Protein AF-A0A4V2B125-F1 (afdb_monomer)

Solvent-accessible surface area (backbone atoms only — not comparable to full-atom values): 5019 Å² total; per-residue (Å²): 93,76,45,78,41,67,32,85,45,93,36,54,22,51,28,55,83,71,44,67,82,62,32,48,46,80,46,61,87,47,43,57,40,66,72,52,54,63,36,52,68,28,72,37,46,48,73,32,70,36,32,42,28,30,46,74,69,60,81,63,80,76,50,72,40,38,47,30,46,69,36,32,29,83,82,54,84,44,75,42,78,41,83,42,71,59,82,128

Radius of gyration: 13.14 Å; Cα contacts (8 Å, |Δi|>4): 208; chains: 1; bounding box: 33×21×31 Å

Structure (mmCIF, N/CA/C/O backbone):
data_AF-A0A4V2B125-F1
#
_entry.id   AF-A0A4V2B125-F1
#
loop_
_atom_site.group_PDB
_atom_site.id
_atom_site.type_symbol
_atom_site.label_atom_id
_atom_site.label_alt_id
_atom_site.label_comp_id
_atom_site.label_asym_id
_atom_site.label_entity_id
_at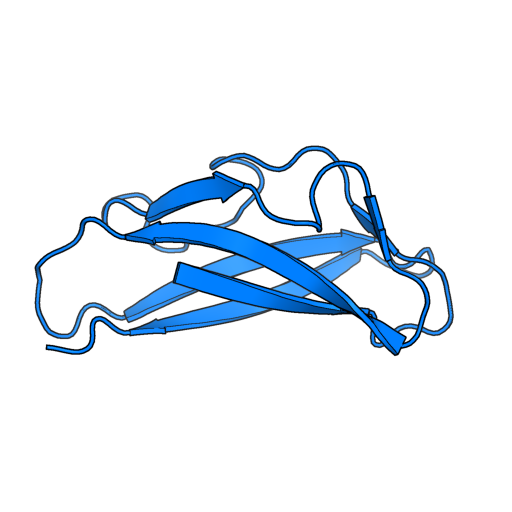om_site.label_seq_id
_atom_site.pdbx_PDB_ins_code
_atom_site.Cartn_x
_atom_site.Cartn_y
_atom_site.Cartn_z
_atom_site.occupancy
_atom_site.B_iso_or_equiv
_atom_site.auth_seq_id
_atom_site.auth_comp_id
_atom_site.auth_asym_id
_atom_site.auth_atom_id
_atom_site.pdbx_PDB_model_num
ATOM 1 N N . MET A 1 1 ? 5.768 -8.207 -4.716 1.00 77.56 1 MET A N 1
ATOM 2 C CA . MET A 1 1 ? 6.283 -7.966 -3.352 1.00 77.56 1 MET A CA 1
ATOM 3 C C . MET A 1 1 ? 5.133 -7.471 -2.495 1.00 77.56 1 MET A C 1
ATOM 5 O O . MET A 1 1 ? 4.202 -6.914 -3.064 1.00 77.56 1 MET A O 1
ATOM 9 N N . THR A 1 2 ? 5.170 -7.693 -1.182 1.00 80.88 2 THR A N 1
ATOM 10 C CA . THR A 1 2 ? 4.031 -7.409 -0.297 1.00 80.88 2 THR A CA 1
ATOM 11 C C . THR A 1 2 ? 4.497 -6.632 0.928 1.00 80.88 2 THR A C 1
ATOM 13 O O . THR A 1 2 ? 5.391 -7.079 1.643 1.00 80.88 2 THR A O 1
ATOM 16 N N . LEU A 1 3 ? 3.881 -5.479 1.171 1.00 81.00 3 LEU A N 1
ATOM 17 C CA . LEU A 1 3 ? 3.963 -4.716 2.413 1.00 81.00 3 LEU A CA 1
ATOM 18 C C . LEU A 1 3 ? 2.822 -5.172 3.324 1.00 81.00 3 LEU A C 1
ATOM 20 O O . LEU A 1 3 ? 1.679 -5.276 2.884 1.00 81.00 3 LEU A O 1
ATOM 24 N N . ILE A 1 4 ? 3.131 -5.412 4.595 1.00 83.31 4 ILE A N 1
ATOM 25 C CA . ILE A 1 4 ? 2.134 -5.675 5.631 1.00 83.31 4 ILE A CA 1
ATOM 26 C C . ILE A 1 4 ? 1.985 -4.395 6.447 1.00 83.31 4 ILE A C 1
ATOM 28 O O . ILE A 1 4 ? 2.957 -3.913 7.024 1.00 83.31 4 ILE A O 1
ATOM 32 N N . ALA A 1 5 ? 0.774 -3.852 6.481 1.00 83.19 5 ALA A N 1
ATOM 33 C CA . ALA A 1 5 ? 0.415 -2.748 7.353 1.00 83.19 5 ALA A CA 1
ATOM 34 C C . ALA A 1 5 ? -0.377 -3.292 8.543 1.00 83.19 5 ALA A C 1
ATOM 36 O O . ALA A 1 5 ? -1.290 -4.098 8.370 1.00 83.19 5 ALA A O 1
ATOM 37 N N . GLU A 1 6 ? -0.026 -2.858 9.747 1.00 84.38 6 GLU A N 1
ATOM 38 C CA . GLU A 1 6 ? -0.720 -3.222 10.980 1.00 84.38 6 GLU A CA 1
ATOM 39 C C . GLU A 1 6 ? -1.440 -2.002 11.537 1.00 84.38 6 GLU A C 1
ATOM 41 O O . GLU A 1 6 ? -0.834 -0.943 11.713 1.00 84.38 6 GLU A O 1
ATOM 46 N N . ASN A 1 7 ? -2.725 -2.152 11.850 1.00 83.62 7 ASN A N 1
ATOM 47 C CA . ASN A 1 7 ? -3.435 -1.137 12.606 1.00 83.62 7 ASN A CA 1
ATOM 48 C C . ASN A 1 7 ? -3.087 -1.271 14.096 1.00 83.62 7 ASN A C 1
ATOM 50 O O . ASN A 1 7 ? -3.757 -1.978 14.846 1.00 83.62 7 ASN A O 1
ATOM 54 N N . THR A 1 8 ? -2.043 -0.565 14.524 1.00 82.38 8 THR A N 1
ATOM 55 C CA . THR A 1 8 ? -1.601 -0.501 15.929 1.00 82.38 8 THR A CA 1
ATOM 56 C C . THR A 1 8 ? -2.472 0.410 16.805 1.00 82.38 8 THR A C 1
ATOM 58 O O . THR A 1 8 ? -2.224 0.539 18.007 1.00 82.38 8 THR A O 1
ATOM 61 N N . GLY A 1 9 ? -3.488 1.053 16.220 1.00 76.88 9 GLY A N 1
ATOM 62 C CA . GLY A 1 9 ? -4.456 1.883 16.923 1.00 76.88 9 GLY A CA 1
ATOM 63 C C . GLY A 1 9 ? -5.483 1.071 17.720 1.00 76.88 9 GLY A C 1
ATOM 64 O O . GLY A 1 9 ? -5.566 -0.152 17.636 1.00 76.88 9 GLY A O 1
ATOM 65 N N . VAL A 1 10 ? -6.300 1.781 18.503 1.00 80.69 10 VAL A N 1
ATOM 66 C CA . VAL A 1 10 ? -7.416 1.209 19.291 1.00 80.69 10 VAL A CA 1
ATOM 67 C C . VAL A 1 10 ? -8.775 1.322 18.591 1.00 80.69 10 VAL A C 1
ATOM 69 O O . VAL A 1 10 ? -9.793 0.911 19.142 1.00 80.69 10 VAL A O 1
ATOM 72 N N . GLN A 1 11 ? -8.799 1.903 17.394 1.00 85.62 11 GLN A N 1
ATOM 73 C CA . GLN A 1 11 ? -9.983 2.117 16.568 1.00 85.62 11 GLN A CA 1
ATOM 74 C C . GLN A 1 11 ? -9.767 1.509 15.180 1.00 85.62 11 GLN A C 1
ATOM 76 O O . GLN A 1 11 ? -8.635 1.235 14.782 1.00 85.62 11 GLN A O 1
ATOM 81 N N . ASP A 1 12 ? -10.859 1.288 14.453 1.00 84.94 12 ASP A N 1
ATOM 82 C CA . ASP A 1 12 ? -10.817 0.766 13.091 1.00 84.94 12 ASP A CA 1
ATOM 83 C C . ASP A 1 12 ? -10.165 1.774 12.135 1.00 84.94 12 ASP A C 1
ATOM 85 O O . ASP A 1 12 ? -10.553 2.943 12.074 1.00 84.94 12 ASP A O 1
ATOM 89 N N . ALA A 1 13 ? -9.201 1.300 11.348 1.00 84.56 13 ALA A N 1
ATOM 90 C CA . ALA A 1 13 ? -8.544 2.091 10.327 1.00 84.56 13 ALA A CA 1
ATOM 91 C C . ALA A 1 13 ? -9.272 2.008 8.995 1.00 84.56 13 ALA A C 1
ATOM 93 O O . ALA A 1 13 ? -9.476 0.925 8.453 1.00 84.56 13 ALA A O 1
ATOM 94 N N . VAL A 1 14 ? -9.631 3.163 8.443 1.00 84.62 14 VAL A N 1
ATOM 95 C CA . VAL A 1 14 ? -10.247 3.272 7.123 1.00 84.62 14 VAL A CA 1
ATOM 96 C C . VAL A 1 14 ? -9.169 3.612 6.109 1.00 84.62 14 VAL A C 1
ATOM 98 O O . VAL A 1 14 ? -8.528 4.665 6.181 1.00 84.62 14 VAL A O 1
ATOM 101 N N . ILE A 1 15 ? -8.989 2.712 5.148 1.00 85.19 15 ILE A N 1
ATOM 102 C CA . ILE A 1 15 ? -8.060 2.879 4.039 1.00 85.19 15 ILE A CA 1
ATOM 103 C C . ILE A 1 15 ? -8.879 3.130 2.777 1.00 85.19 15 ILE A C 1
ATOM 105 O O . ILE A 1 15 ? -9.770 2.356 2.420 1.00 85.19 15 ILE A O 1
ATOM 109 N N . GLY A 1 16 ? -8.590 4.251 2.117 1.00 83.94 16 GLY A N 1
ATOM 110 C CA . GLY A 1 16 ? -9.236 4.628 0.865 1.00 83.94 16 GLY A CA 1
ATOM 111 C C . GLY A 1 16 ? -8.732 3.822 -0.332 1.00 83.94 16 GLY A C 1
ATOM 112 O O . GLY A 1 16 ? -8.098 2.771 -0.199 1.00 83.94 16 GLY A O 1
ATOM 113 N N . ALA A 1 17 ? -9.004 4.343 -1.524 1.00 84.56 17 ALA A N 1
ATOM 114 C CA . ALA A 1 17 ? -8.399 3.819 -2.737 1.00 84.56 17 ALA A CA 1
ATOM 115 C C . ALA A 1 17 ? -6.873 3.979 -2.663 1.00 84.56 17 ALA A C 1
ATOM 117 O O . ALA A 1 17 ? -6.380 5.016 -2.216 1.00 84.56 17 ALA A O 1
ATOM 118 N N . LEU A 1 18 ? -6.158 2.942 -3.098 1.00 84.75 18 LEU A N 1
ATOM 119 C CA . LEU A 1 18 ? -4.707 2.951 -3.234 1.00 84.75 18 LEU A CA 1
ATOM 120 C C . LEU A 1 18 ? -4.340 2.914 -4.715 1.00 84.75 18 LEU A C 1
ATOM 122 O O . LEU A 1 18 ? -4.968 2.217 -5.511 1.00 84.75 18 LEU A O 1
ATOM 126 N N . ASP A 1 19 ? -3.316 3.675 -5.049 1.00 83.69 19 ASP A N 1
ATOM 127 C CA . ASP A 1 19 ? -2.678 3.796 -6.348 1.00 83.69 19 ASP A CA 1
ATOM 128 C C . ASP A 1 19 ? -1.230 4.278 -6.149 1.00 83.69 19 ASP A C 1
ATOM 130 O O . ASP A 1 19 ? -0.795 4.565 -5.031 1.00 83.69 19 ASP A O 1
ATOM 134 N N . ASP A 1 20 ? -0.479 4.406 -7.240 1.00 80.19 20 ASP A N 1
ATOM 135 C CA . ASP A 1 20 ? 0.918 4.857 -7.198 1.00 80.19 20 ASP A CA 1
ATOM 136 C C . ASP A 1 20 ? 1.098 6.290 -6.674 1.00 80.19 20 ASP A C 1
ATOM 138 O O . ASP A 1 20 ? 2.208 6.679 -6.323 1.00 80.19 20 ASP A O 1
ATOM 142 N N . THR A 1 21 ? 0.036 7.100 -6.653 1.00 76.81 21 THR A N 1
ATOM 143 C CA . THR A 1 21 ? 0.085 8.504 -6.212 1.00 76.81 21 THR A CA 1
ATOM 144 C C . THR A 1 21 ? -0.218 8.662 -4.726 1.00 76.81 21 THR A C 1
ATOM 146 O O . THR A 1 21 ? 0.288 9.575 -4.076 1.00 76.81 21 THR A O 1
ATOM 149 N N . THR A 1 22 ? -1.043 7.769 -4.189 1.00 78.19 22 THR A N 1
ATOM 150 C CA . THR A 1 22 ? -1.420 7.682 -2.776 1.00 78.19 22 THR A CA 1
ATOM 151 C C . THR A 1 22 ? -0.388 6.899 -1.980 1.00 78.19 22 THR A C 1
ATOM 153 O O . 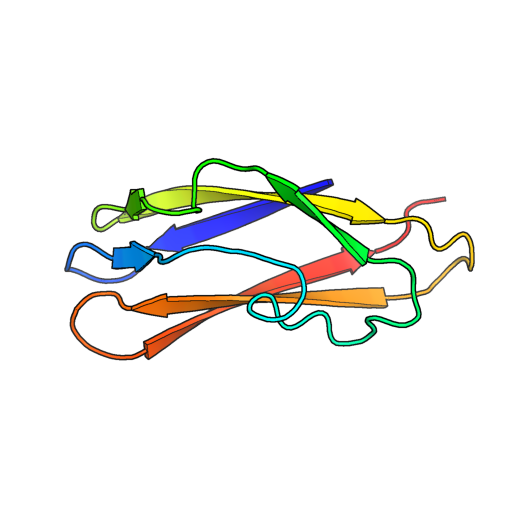THR A 1 22 ? -0.133 7.226 -0.820 1.00 78.19 22 THR A O 1
ATOM 156 N N . LEU A 1 23 ? 0.242 5.901 -2.602 1.00 77.50 23 LEU A N 1
ATOM 157 C CA . LEU A 1 23 ? 1.410 5.237 -2.050 1.00 77.50 23 LEU A CA 1
ATOM 158 C C . LEU A 1 23 ? 2.638 6.109 -2.291 1.00 77.50 23 LEU A C 1
ATOM 160 O O . LEU A 1 23 ? 3.066 6.333 -3.419 1.00 77.50 23 LEU A O 1
ATOM 164 N N . GLY A 1 24 ? 3.233 6.609 -1.210 1.00 70.44 24 GLY A N 1
ATOM 165 C CA . GLY A 1 24 ? 4.461 7.383 -1.304 1.00 70.44 24 GLY A CA 1
ATOM 166 C C . GLY A 1 24 ? 5.635 6.440 -1.528 1.00 70.44 24 GLY A C 1
ATOM 167 O O . GLY A 1 24 ? 6.293 6.029 -0.570 1.00 70.44 24 GLY A O 1
ATOM 168 N N . PHE A 1 25 ? 5.890 6.075 -2.782 1.00 71.62 25 PHE A N 1
ATOM 169 C CA . PHE A 1 25 ? 7.145 5.448 -3.170 1.00 71.62 25 PHE A CA 1
ATOM 170 C C . PHE A 1 25 ? 8.214 6.536 -3.193 1.00 71.62 25 PHE A C 1
ATOM 172 O O . PHE A 1 25 ? 8.187 7.431 -4.039 1.00 71.62 25 PHE A O 1
ATOM 179 N N . SER A 1 26 ? 9.172 6.478 -2.266 1.00 63.88 26 SER A N 1
ATOM 180 C CA . SER A 1 26 ? 10.243 7.483 -2.165 1.00 63.88 26 SER A CA 1
ATOM 181 C C . SER A 1 26 ? 11.127 7.569 -3.417 1.00 63.88 26 SER A C 1
ATOM 183 O O . SER A 1 26 ? 11.906 8.509 -3.555 1.00 63.88 26 SER A O 1
ATOM 185 N N . ASN A 1 27 ? 10.976 6.625 -4.349 1.00 58.06 27 ASN A N 1
ATOM 186 C CA . ASN A 1 27 ? 11.694 6.570 -5.610 1.00 58.06 27 ASN A CA 1
ATOM 187 C C . ASN A 1 27 ? 10.779 6.014 -6.714 1.00 58.06 27 ASN A C 1
ATOM 189 O O . ASN A 1 27 ? 11.000 4.929 -7.249 1.00 58.06 27 ASN A O 1
ATOM 193 N N . ALA A 1 28 ? 9.716 6.741 -7.067 1.00 54.62 28 ALA A N 1
ATOM 194 C CA . ALA A 1 28 ? 8.829 6.363 -8.179 1.00 54.62 28 ALA A CA 1
ATOM 195 C C . ALA A 1 28 ? 9.596 6.091 -9.500 1.00 54.62 28 ALA A C 1
ATOM 197 O O . ALA A 1 28 ? 9.144 5.332 -10.354 1.00 54.62 28 ALA A O 1
ATOM 198 N N . THR A 1 29 ? 10.806 6.643 -9.645 1.00 56.75 29 THR A N 1
ATOM 199 C CA . THR A 1 29 ? 11.751 6.383 -10.743 1.00 56.75 29 THR A CA 1
ATOM 200 C C . THR A 1 29 ? 12.355 4.975 -10.770 1.00 56.75 29 THR A C 1
ATOM 202 O O . THR A 1 29 ? 12.846 4.563 -11.818 1.00 56.75 29 THR A O 1
ATOM 205 N N . ASN A 1 30 ? 12.285 4.211 -9.678 1.00 65.50 30 ASN A N 1
ATOM 206 C CA . ASN A 1 30 ? 12.782 2.834 -9.598 1.00 65.50 30 ASN A CA 1
ATOM 207 C C . ASN A 1 30 ? 11.739 1.783 -10.036 1.00 65.50 30 ASN A C 1
ATOM 209 O O . ASN A 1 30 ? 11.934 0.588 -9.843 1.00 65.50 30 ASN A O 1
ATOM 213 N N . GLY A 1 31 ? 10.621 2.185 -10.648 1.00 73.31 31 GLY A N 1
ATOM 214 C CA . GLY A 1 31 ? 9.658 1.223 -11.198 1.00 73.31 31 GLY A CA 1
ATOM 215 C C . GLY A 1 31 ? 8.913 0.426 -10.124 1.00 73.31 31 GLY A C 1
ATOM 216 O O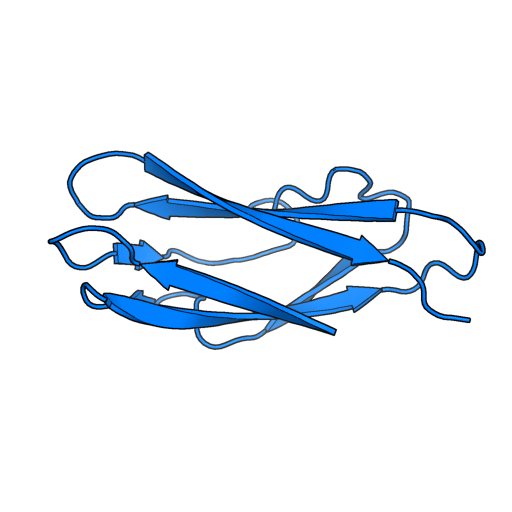 . GLY A 1 31 ? 8.643 -0.766 -10.291 1.00 73.31 31 GLY A O 1
ATOM 217 N N . LEU A 1 32 ? 8.597 1.087 -9.009 1.00 77.69 32 LEU A N 1
ATOM 218 C CA . LEU A 1 32 ? 7.586 0.607 -8.076 1.00 77.69 32 LEU A CA 1
ATOM 219 C C . LEU A 1 32 ? 6.202 0.918 -8.636 1.00 77.69 32 LEU A C 1
ATOM 221 O O . LEU A 1 32 ? 5.938 2.051 -9.024 1.00 77.69 32 LEU A O 1
ATOM 225 N N . SER A 1 33 ? 5.342 -0.095 -8.683 1.00 83.69 33 SER A N 1
ATOM 226 C CA . SER A 1 33 ? 3.949 0.052 -9.113 1.00 83.69 33 SER A CA 1
ATOM 227 C C . SER A 1 33 ? 3.033 -0.786 -8.236 1.00 83.69 33 SER A C 1
ATOM 229 O O . SER A 1 33 ? 3.299 -1.958 -7.976 1.00 83.69 33 SER A O 1
ATOM 231 N N . TYR A 1 34 ? 1.955 -0.185 -7.765 1.00 85.44 34 TYR A N 1
ATOM 232 C CA . TYR A 1 34 ? 0.885 -0.821 -7.027 1.00 85.44 34 TYR A CA 1
ATOM 233 C C . TYR A 1 34 ? 0.202 -1.879 -7.892 1.00 85.44 34 TYR A C 1
ATOM 235 O O . TYR A 1 34 ? -0.185 -1.624 -9.033 1.00 85.44 34 TYR A O 1
ATOM 243 N N . THR A 1 35 ? 0.026 -3.076 -7.340 1.00 88.00 35 THR A N 1
ATOM 244 C CA . THR A 1 35 ? -0.633 -4.186 -8.040 1.00 88.00 35 THR A CA 1
ATOM 245 C C . THR A 1 35 ? -1.865 -4.719 -7.320 1.00 88.00 35 THR A C 1
ATOM 247 O O . THR A 1 35 ? -2.605 -5.497 -7.917 1.00 88.00 35 THR A O 1
ATOM 250 N N . GLY A 1 36 ? -2.101 -4.341 -6.060 1.00 87.75 36 GLY A N 1
ATOM 251 C CA . GLY A 1 36 ? -3.277 -4.791 -5.314 1.00 87.75 36 GLY A CA 1
ATOM 252 C C . GLY A 1 36 ? -3.041 -4.941 -3.813 1.00 87.75 36 GLY A C 1
ATOM 253 O O . GLY A 1 36 ? -2.227 -4.244 -3.219 1.00 87.75 36 GLY A O 1
ATOM 254 N N . GLY A 1 37 ? -3.776 -5.851 -3.184 1.00 87.19 37 GLY A N 1
ATOM 255 C CA . GLY A 1 37 ? -3.676 -6.152 -1.753 1.00 87.19 37 GLY A CA 1
ATOM 256 C C . GLY A 1 37 ? -4.999 -5.959 -1.014 1.00 87.19 37 GLY A C 1
ATOM 257 O O . GLY A 1 37 ? -5.974 -5.461 -1.579 1.00 87.19 37 GLY A O 1
ATOM 258 N N . SER A 1 38 ? -5.048 -6.378 0.251 1.00 89.25 38 SER A N 1
ATOM 259 C CA . SER A 1 38 ? -6.269 -6.321 1.063 1.00 89.25 38 SER A CA 1
ATOM 260 C C . SER A 1 38 ? -6.541 -4.957 1.695 1.00 89.25 38 SER A C 1
ATOM 262 O O . SER A 1 38 ? -7.657 -4.734 2.148 1.00 89.25 38 SER A O 1
ATOM 264 N N . CYS A 1 39 ? -5.562 -4.044 1.720 1.00 87.38 39 CYS A N 1
ATOM 265 C CA . CYS A 1 39 ? -5.742 -2.730 2.339 1.00 87.38 39 CYS A CA 1
ATOM 266 C C . CYS A 1 39 ? -6.666 -1.798 1.532 1.00 87.38 39 CYS A C 1
ATOM 268 O O . CYS A 1 39 ? -7.357 -0.978 2.129 1.00 87.38 39 CYS A O 1
ATOM 270 N N . ALA A 1 40 ? -6.696 -1.881 0.198 1.00 87.56 40 ALA A N 1
ATOM 271 C CA . 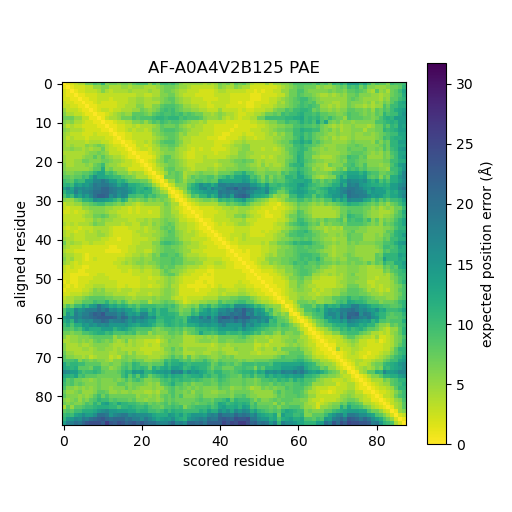ALA A 1 40 ? -7.410 -0.899 -0.624 1.00 87.56 40 ALA A CA 1
ATOM 272 C C . ALA A 1 40 ? -8.933 -0.962 -0.438 1.00 87.56 40 ALA A C 1
ATOM 274 O O . ALA A 1 40 ? -9.531 -2.033 -0.534 1.00 87.56 40 ALA A O 1
ATOM 275 N N . ASN A 1 41 ? -9.559 0.204 -0.229 1.00 86.81 41 ASN A N 1
ATOM 276 C CA . ASN A 1 41 ? -10.996 0.346 0.042 1.00 86.81 41 ASN A CA 1
ATOM 277 C C . ASN A 1 41 ? -11.489 -0.577 1.170 1.00 86.81 41 ASN A C 1
ATOM 279 O O . ASN A 1 41 ? -12.575 -1.155 1.082 1.00 86.81 41 ASN A O 1
ATOM 283 N N . SER A 1 42 ? -10.677 -0.738 2.215 1.00 87.75 42 SER A N 1
ATOM 284 C CA . SER A 1 42 ? -10.958 -1.649 3.320 1.00 87.75 42 SER A CA 1
ATOM 285 C C . SER A 1 42 ? -10.975 -0.934 4.667 1.00 87.75 42 SER A C 1
ATOM 287 O O . SER A 1 42 ? -10.458 0.175 4.833 1.00 87.75 42 SER A O 1
ATOM 289 N N . THR A 1 43 ? -11.577 -1.606 5.643 1.00 88.44 43 THR A N 1
ATOM 290 C CA . THR A 1 43 ? -11.484 -1.240 7.052 1.00 88.44 43 THR A CA 1
ATOM 291 C C . THR A 1 43 ? -10.665 -2.302 7.772 1.00 88.44 43 THR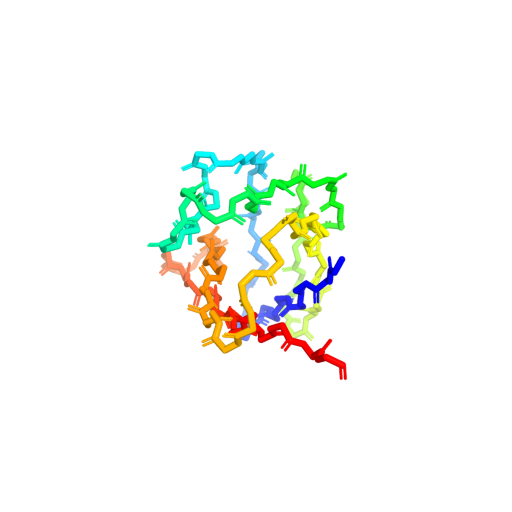 A C 1
ATOM 293 O O . THR A 1 43 ? -11.001 -3.485 7.725 1.00 88.44 43 THR A O 1
ATOM 296 N N . VAL A 1 44 ? -9.589 -1.883 8.430 1.00 86.75 44 VAL A N 1
ATOM 297 C CA . VAL A 1 44 ? -8.683 -2.749 9.184 1.00 86.75 44 VAL A CA 1
ATOM 298 C C . VAL A 1 44 ? -8.965 -2.544 10.660 1.00 86.75 44 VAL A C 1
ATOM 300 O O . VAL A 1 44 ? -8.679 -1.477 11.202 1.00 86.75 44 VAL A O 1
ATOM 303 N N . SER A 1 45 ? -9.541 -3.543 11.325 1.00 88.00 45 SER A N 1
ATOM 304 C CA . SER A 1 45 ? -9.841 -3.419 12.753 1.00 88.00 45 SER A CA 1
ATOM 305 C C . SER A 1 45 ? -8.585 -3.246 13.606 1.00 88.00 45 SER A C 1
ATOM 307 O O . SER A 1 45 ? -7.485 -3.614 13.194 1.00 88.00 45 SER A O 1
ATOM 309 N N . ALA A 1 46 ? -8.747 -2.678 14.800 1.00 85.06 46 ALA A N 1
ATOM 310 C CA . ALA A 1 46 ? -7.658 -2.520 15.763 1.00 85.06 46 ALA A CA 1
ATOM 311 C C . ALA A 1 46 ? -6.923 -3.853 16.015 1.00 85.06 46 ALA A C 1
ATOM 313 O O . ALA A 1 46 ? -7.554 -4.879 16.276 1.00 85.06 46 ALA A O 1
ATOM 314 N N . GLY A 1 47 ? -5.592 -3.837 15.920 1.00 83.62 47 GLY A N 1
ATOM 315 C CA . GLY A 1 47 ? -4.729 -5.015 16.063 1.00 83.62 47 GLY A CA 1
ATOM 316 C C . GLY A 1 47 ? -4.720 -5.970 14.864 1.00 83.62 47 GLY A C 1
ATOM 317 O O . GLY A 1 47 ? -4.059 -7.005 14.923 1.00 83.62 47 GLY A O 1
ATOM 318 N N . GLN A 1 48 ? -5.437 -5.655 13.781 1.00 89.25 48 GLN A N 1
ATOM 319 C CA . GLN A 1 48 ? -5.425 -6.450 12.555 1.00 89.25 48 GLN A CA 1
ATOM 320 C C . GLN A 1 48 ? -4.415 -5.909 11.544 1.00 89.25 48 GLN A C 1
ATOM 322 O O . GLN A 1 48 ? -4.027 -4.738 11.562 1.00 89.25 48 GLN A O 1
ATOM 327 N N . THR A 1 49 ? -4.021 -6.780 10.618 1.00 88.19 49 THR A N 1
ATOM 328 C CA . THR A 1 49 ? -3.125 -6.448 9.513 1.00 88.19 49 THR A CA 1
ATOM 329 C C . THR A 1 49 ? -3.852 -6.464 8.174 1.00 88.19 49 THR A C 1
ATOM 331 O O . THR A 1 49 ? -4.840 -7.175 7.978 1.00 88.19 49 THR A O 1
ATOM 334 N N . CYS A 1 50 ? -3.337 -5.687 7.230 1.00 89.69 50 CYS A N 1
ATOM 335 C CA . CYS A 1 50 ? -3.712 -5.732 5.825 1.00 89.69 50 CYS A CA 1
ATOM 336 C C . CYS A 1 50 ? -2.455 -5.743 4.946 1.00 89.69 50 CYS A C 1
ATOM 338 O O . CYS A 1 50 ? -1.350 -5.453 5.410 1.00 89.69 50 CYS A O 1
ATOM 340 N N . THR A 1 51 ? -2.611 -6.103 3.673 1.00 90.38 51 THR A N 1
ATOM 341 C CA . THR A 1 51 ? -1.505 -6.189 2.717 1.00 90.38 51 THR A CA 1
ATOM 342 C C . THR A 1 51 ? -1.634 -5.177 1.586 1.00 90.38 51 THR A C 1
ATOM 344 O O . THR A 1 51 ? -2.730 -4.881 1.106 1.00 90.38 51 THR A O 1
ATOM 347 N N . VAL A 1 52 ? -0.488 -4.676 1.134 1.00 87.06 52 VAL A N 1
ATOM 348 C CA . VAL A 1 52 ? -0.326 -3.881 -0.085 1.00 87.06 52 VAL A CA 1
ATOM 349 C C . VAL A 1 52 ? 0.665 -4.612 -0.974 1.00 87.06 52 VAL A C 1
ATOM 351 O O . VAL A 1 52 ? 1.825 -4.790 -0.608 1.00 87.06 52 VAL A O 1
ATOM 354 N N . ASP A 1 53 ? 0.209 -5.029 -2.144 1.00 87.94 53 ASP A N 1
ATOM 355 C CA . ASP A 1 53 ? 1.028 -5.692 -3.143 1.00 87.94 53 ASP A CA 1
ATOM 356 C C . ASP A 1 53 ? 1.501 -4.685 -4.183 1.00 87.94 53 ASP A C 1
ATOM 358 O O . ASP A 1 53 ? 0.737 -3.854 -4.682 1.00 87.94 53 ASP A O 1
ATOM 362 N N . PHE A 1 54 ? 2.775 -4.789 -4.532 1.00 84.56 54 PHE A N 1
ATOM 363 C CA . PHE A 1 54 ? 3.400 -3.957 -5.543 1.00 84.56 54 PHE A CA 1
ATOM 364 C C . PHE A 1 54 ? 4.463 -4.740 -6.307 1.00 84.56 54 PHE A C 1
ATOM 366 O O . PHE A 1 54 ? 5.061 -5.712 -5.820 1.00 84.56 54 PHE A O 1
ATOM 373 N N . ASN A 1 55 ? 4.702 -4.299 -7.531 1.00 84.00 55 ASN A N 1
ATOM 374 C CA . ASN A 1 55 ? 5.770 -4.778 -8.374 1.00 84.00 55 ASN A CA 1
ATOM 375 C C . ASN A 1 55 ? 6.979 -3.857 -8.247 1.00 84.00 55 ASN A C 1
ATOM 377 O O . ASN A 1 55 ? 6.826 -2.644 -8.118 1.00 84.00 55 ASN A O 1
ATOM 381 N N . TYR A 1 56 ? 8.168 -4.447 -8.303 1.00 78.50 56 TYR A N 1
ATOM 382 C CA . TYR A 1 56 ? 9.427 -3.723 -8.315 1.00 78.50 56 TYR A CA 1
ATOM 383 C C . TYR A 1 56 ? 10.207 -4.124 -9.557 1.00 78.50 56 TYR A C 1
ATOM 385 O O . TYR A 1 56 ? 10.642 -5.269 -9.662 1.00 78.50 56 TYR A O 1
ATOM 393 N N . SER A 1 57 ? 10.341 -3.208 -10.516 1.00 76.12 57 SER A N 1
ATOM 394 C CA . SER A 1 57 ? 11.020 -3.490 -11.782 1.00 76.12 57 SER A CA 1
ATOM 395 C C . SER A 1 57 ? 12.455 -2.965 -11.851 1.00 76.12 57 SER A C 1
ATOM 397 O O . SER A 1 57 ? 13.080 -3.100 -12.904 1.00 76.12 57 SER A O 1
ATOM 399 N N . ASN A 1 58 ? 12.995 -2.356 -10.786 1.00 69.75 58 ASN A N 1
ATOM 400 C CA . ASN A 1 58 ? 14.398 -1.950 -10.792 1.00 69.75 58 ASN A CA 1
ATOM 401 C C . ASN A 1 58 ? 15.312 -3.171 -10.726 1.00 69.75 58 ASN A C 1
ATOM 403 O O . ASN A 1 58 ? 15.163 -4.028 -9.860 1.00 69.75 58 ASN A O 1
ATOM 407 N N . THR A 1 59 ? 16.314 -3.201 -11.597 1.00 64.50 59 THR A N 1
ATOM 408 C CA . THR A 1 59 ? 17.363 -4.226 -11.596 1.00 64.50 59 THR A CA 1
ATOM 409 C C . THR A 1 59 ? 18.699 -3.693 -11.075 1.00 64.50 59 THR A C 1
ATOM 411 O O . THR A 1 59 ? 19.695 -4.415 -11.101 1.00 64.50 59 THR A O 1
ATOM 414 N N . CYS A 1 60 ? 18.767 -2.429 -10.634 1.00 61.06 60 CYS A N 1
ATOM 415 C CA . CYS A 1 60 ? 19.969 -1.883 -10.005 1.00 61.06 60 CYS A CA 1
ATOM 416 C C . CYS A 1 60 ? 20.183 -2.507 -8.621 1.00 61.06 60 CYS A C 1
ATOM 418 O O . CYS A 1 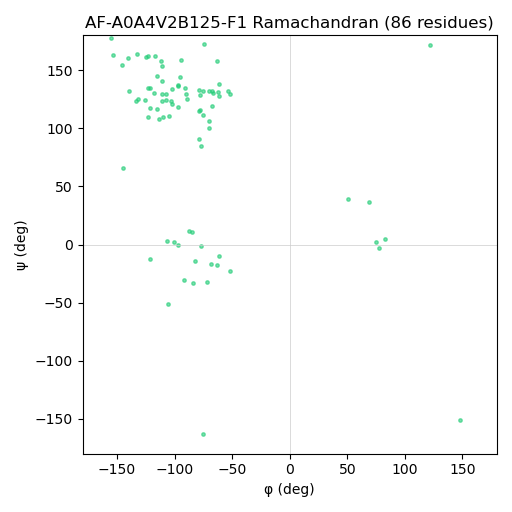60 ? 19.500 -2.173 -7.653 1.00 61.06 60 CYS A O 1
ATOM 420 N N . ALA A 1 61 ? 21.175 -3.393 -8.531 1.00 58.94 61 ALA A N 1
ATOM 421 C CA . ALA A 1 61 ? 21.611 -4.000 -7.280 1.00 58.94 61 ALA A CA 1
ATOM 422 C C . ALA A 1 61 ? 21.946 -2.931 -6.222 1.00 58.94 61 ALA A C 1
ATOM 424 O O . ALA A 1 61 ? 22.676 -1.978 -6.500 1.00 58.94 61 ALA A O 1
ATOM 425 N N . GLY A 1 62 ? 21.422 -3.101 -5.005 1.00 58.56 62 GLY A N 1
ATOM 426 C CA . GLY A 1 62 ? 21.640 -2.179 -3.885 1.00 58.56 62 GLY A CA 1
ATOM 427 C C . GLY A 1 62 ? 20.729 -0.946 -3.861 1.00 58.56 62 GLY A C 1
ATOM 428 O O . GLY A 1 62 ? 20.908 -0.092 -2.994 1.00 58.56 62 GLY A O 1
ATOM 429 N N . ALA A 1 63 ? 19.754 -0.836 -4.769 1.00 62.53 63 ALA A N 1
ATOM 43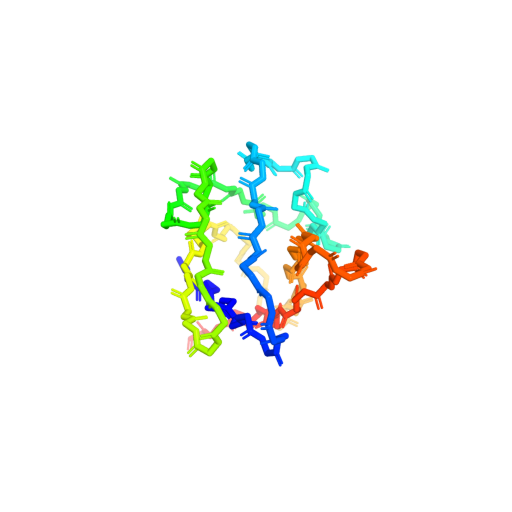0 C CA . ALA A 1 63 ? 18.686 0.144 -4.627 1.00 62.53 63 ALA A CA 1
ATOM 431 C C . ALA A 1 63 ? 17.801 -0.230 -3.424 1.00 62.53 63 ALA A C 1
ATOM 433 O O . ALA A 1 63 ? 17.229 -1.321 -3.375 1.00 62.53 63 ALA A O 1
ATOM 434 N N . ALA A 1 64 ? 17.734 0.673 -2.446 1.00 66.25 64 ALA A N 1
ATOM 435 C CA . ALA A 1 64 ? 16.791 0.613 -1.341 1.00 66.25 64 ALA A CA 1
ATOM 436 C C . ALA A 1 64 ? 15.686 1.629 -1.614 1.00 66.25 64 ALA A C 1
ATOM 438 O O . ALA A 1 64 ? 15.965 2.818 -1.785 1.00 66.25 64 ALA A O 1
ATOM 439 N N . ASP A 1 65 ? 14.447 1.158 -1.643 1.00 73.50 65 ASP A N 1
ATOM 440 C CA . ASP A 1 65 ? 13.276 2.012 -1.774 1.00 73.50 65 ASP A CA 1
ATOM 441 C C . ASP A 1 65 ? 12.392 1.895 -0.541 1.00 73.50 65 ASP A C 1
ATOM 443 O O . ASP A 1 65 ? 12.520 0.973 0.261 1.00 73.50 65 ASP A O 1
ATOM 447 N N . MET A 1 66 ? 11.500 2.860 -0.351 1.00 75.38 66 MET A N 1
ATOM 448 C CA . MET A 1 66 ? 10.547 2.837 0.747 1.00 75.38 66 MET A CA 1
ATOM 449 C C . MET A 1 66 ? 9.144 2.983 0.176 1.00 75.38 66 MET A C 1
ATOM 451 O O . MET A 1 66 ? 8.854 3.947 -0.534 1.00 75.38 66 MET A O 1
ATOM 455 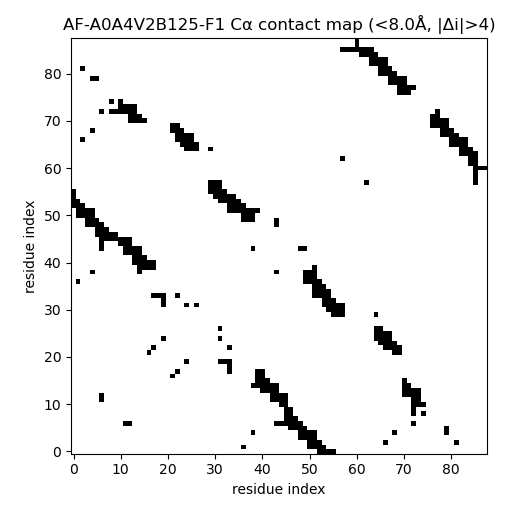N N . ALA A 1 67 ? 8.278 2.025 0.498 1.00 75.81 67 ALA A N 1
ATOM 456 C CA . ALA A 1 67 ? 6.844 2.170 0.306 1.00 75.81 67 ALA A CA 1
ATOM 457 C C . ALA A 1 67 ? 6.241 2.775 1.570 1.00 75.81 67 ALA A C 1
ATOM 459 O O . ALA A 1 67 ? 6.492 2.287 2.676 1.00 75.81 67 ALA A O 1
ATOM 460 N N . THR A 1 68 ? 5.444 3.827 1.398 1.00 82.50 68 THR A N 1
ATOM 461 C CA . THR A 1 68 ? 4.679 4.434 2.487 1.00 82.50 68 THR A CA 1
ATOM 462 C C . THR A 1 68 ? 3.189 4.339 2.207 1.00 82.50 68 THR A C 1
ATOM 464 O O . THR A 1 68 ? 2.726 4.670 1.116 1.00 82.50 68 THR A O 1
ATOM 467 N N . LEU A 1 69 ? 2.445 3.864 3.203 1.00 82.25 69 LEU A N 1
ATOM 468 C CA . LEU A 1 69 ? 0.994 3.760 3.182 1.00 82.25 69 LEU A CA 1
ATOM 469 C C . LEU A 1 69 ? 0.421 4.720 4.230 1.00 82.25 69 LEU A C 1
ATOM 471 O O . LEU A 1 69 ? 0.528 4.433 5.426 1.00 82.25 69 LEU A O 1
ATOM 475 N N . PRO A 1 70 ? -0.197 5.836 3.817 1.00 79.31 70 PRO A N 1
ATOM 476 C CA . PRO A 1 70 ? -1.001 6.640 4.720 1.00 79.31 70 PRO A CA 1
ATOM 477 C C . PRO A 1 70 ? -2.346 5.945 4.985 1.00 79.31 70 PRO A C 1
ATOM 479 O O . PRO A 1 70 ? -3.032 5.522 4.054 1.00 79.31 70 PRO A O 1
ATOM 482 N N . TYR A 1 71 ? -2.752 5.847 6.248 1.00 76.50 71 TYR A N 1
ATOM 483 C CA . TYR A 1 71 ? -4.078 5.361 6.644 1.00 76.50 71 TYR A CA 1
ATOM 484 C C . TYR A 1 71 ? -4.626 6.177 7.815 1.00 76.50 71 TYR A C 1
ATOM 486 O O . TYR A 1 71 ? -3.878 6.867 8.498 1.00 76.50 71 TYR A O 1
ATOM 494 N N . ASN A 1 72 ? -5.939 6.152 8.043 1.00 75.00 72 ASN A N 1
ATOM 495 C CA . ASN A 1 72 ? -6.555 6.864 9.163 1.00 75.00 72 ASN A CA 1
ATOM 496 C C . ASN A 1 72 ? -7.179 5.854 10.120 1.00 75.00 72 ASN A C 1
ATOM 498 O O . ASN A 1 72 ? -8.115 5.168 9.725 1.00 75.00 72 ASN A O 1
ATOM 502 N N . ASP A 1 73 ? -6.687 5.787 11.356 1.00 68.88 73 ASP A N 1
ATOM 503 C CA . ASP A 1 73 ? -7.188 4.898 12.414 1.00 68.88 73 ASP A CA 1
ATOM 504 C C . ASP A 1 73 ? -8.382 5.472 13.195 1.00 68.88 73 ASP A C 1
ATOM 506 O O . ASP A 1 73 ? -8.734 4.972 14.256 1.00 68.88 73 ASP A O 1
ATOM 510 N N . GLY A 1 74 ? -8.985 6.564 12.723 1.00 64.38 74 GLY A N 1
ATOM 511 C CA . GLY A 1 74 ? -10.090 7.236 13.403 1.00 64.38 74 GLY A CA 1
ATOM 512 C C . GLY A 1 74 ? -9.665 8.099 14.597 1.00 64.38 74 GLY A C 1
ATOM 513 O O . GLY A 1 74 ? -10.517 8.770 15.181 1.00 64.38 74 GLY A O 1
ATOM 514 N N . ALA A 1 75 ? -8.378 8.129 14.963 1.00 70.81 75 ALA A N 1
ATOM 515 C CA . ALA A 1 75 ? -7.824 9.066 15.937 1.00 70.81 75 ALA A CA 1
ATOM 516 C C . ALA A 1 75 ? -6.998 10.159 15.246 1.00 70.81 75 ALA A C 1
ATOM 518 O O . ALA A 1 75 ? -7.236 11.343 15.500 1.00 70.81 75 ALA A O 1
ATOM 519 N N . GLN A 1 76 ? -6.054 9.778 14.376 1.00 71.12 76 GLN A N 1
ATOM 520 C CA . GLN A 1 76 ? -5.191 10.673 13.592 1.00 71.12 76 GLN A CA 1
ATOM 521 C C . GLN A 1 76 ? -4.727 9.986 12.285 1.00 71.12 76 GLN A C 1
ATOM 523 O O . GLN A 1 76 ? -4.786 8.762 12.169 1.00 71.12 76 GLN A O 1
ATOM 528 N N . PRO A 1 77 ? -4.220 10.739 11.289 1.00 73.69 77 PRO A N 1
ATOM 529 C CA . PRO A 1 77 ? -3.512 10.148 10.156 1.00 73.69 77 PRO A CA 1
ATOM 530 C C . PRO A 1 77 ? -2.252 9.398 10.621 1.00 73.69 77 PRO A C 1
ATOM 532 O O . PRO A 1 77 ? -1.411 9.958 11.322 1.00 73.69 77 PRO A O 1
ATOM 535 N N . GLN A 1 78 ? -2.120 8.146 10.201 1.00 75.94 78 GLN A N 1
ATOM 536 C CA . GLN A 1 78 ? -1.011 7.231 10.465 1.00 75.94 78 GLN A CA 1
ATOM 537 C C . GLN A 1 78 ? -0.243 6.952 9.164 1.00 75.94 78 GLN A C 1
ATOM 539 O O . GLN A 1 78 ? -0.784 7.104 8.064 1.00 75.94 78 GLN A O 1
ATOM 544 N N . ILE A 1 79 ? 1.018 6.527 9.278 1.00 78.81 79 ILE A N 1
ATOM 545 C CA . ILE A 1 79 ? 1.854 6.134 8.133 1.00 78.81 79 ILE A CA 1
ATOM 546 C C . ILE A 1 79 ? 2.543 4.807 8.458 1.00 78.81 79 ILE A C 1
ATOM 548 O O . ILE A 1 79 ? 3.258 4.712 9.453 1.00 78.81 79 ILE A O 1
ATOM 552 N N . ALA A 1 80 ? 2.346 3.800 7.606 1.00 77.12 80 ALA A N 1
ATOM 553 C CA . ALA A 1 80 ? 3.130 2.568 7.617 1.00 77.12 80 ALA A CA 1
ATOM 554 C C . ALA A 1 80 ? 4.251 2.647 6.574 1.00 77.12 80 ALA A C 1
ATOM 556 O O . ALA A 1 80 ? 4.021 3.073 5.441 1.00 77.12 80 ALA A O 1
ATOM 557 N N . ASN A 1 81 ? 5.454 2.200 6.938 1.00 75.31 81 ASN A N 1
ATOM 558 C CA . ASN A 1 81 ? 6.636 2.224 6.080 1.00 75.31 81 ASN A CA 1
ATOM 559 C C . ASN A 1 81 ? 7.175 0.798 5.909 1.00 75.31 81 ASN A C 1
ATOM 561 O O . ASN A 1 81 ? 7.362 0.093 6.899 1.00 75.31 81 ASN A O 1
ATOM 565 N N . ALA A 1 82 ? 7.507 0.401 4.680 1.00 70.50 82 ALA A N 1
ATOM 566 C CA . ALA A 1 82 ? 8.353 -0.766 4.426 1.00 70.50 82 ALA A CA 1
ATOM 567 C C . ALA A 1 82 ? 9.571 -0.383 3.602 1.00 70.50 82 ALA A C 1
ATOM 569 O O . ALA A 1 82 ? 9.446 0.296 2.580 1.00 70.50 82 ALA A O 1
ATOM 570 N N . MET A 1 83 ? 10.731 -0.877 4.034 1.00 71.25 83 MET A N 1
ATOM 571 C CA . MET A 1 83 ? 11.931 -0.868 3.210 1.00 71.25 83 MET A CA 1
ATOM 572 C C . MET A 1 83 ? 11.865 -2.010 2.202 1.00 71.25 83 MET A C 1
ATOM 574 O O . MET A 1 83 ? 11.529 -3.147 2.529 1.00 71.25 83 MET A O 1
ATOM 578 N N . ILE A 1 84 ? 12.167 -1.659 0.966 1.00 70.19 84 ILE A N 1
ATOM 579 C CA . ILE A 1 84 ? 12.193 -2.516 -0.201 1.00 70.19 84 ILE A CA 1
ATOM 580 C C . ILE A 1 84 ? 13.655 -2.657 -0.580 1.00 70.19 84 ILE A C 1
ATOM 582 O O . ILE A 1 84 ? 14.275 -1.703 -1.047 1.00 70.19 84 ILE A O 1
ATOM 586 N N . GLU A 1 85 ? 14.199 -3.847 -0.366 1.00 62.97 85 GLU A N 1
ATOM 587 C CA . GLU A 1 85 ? 15.557 -4.181 -0.774 1.00 62.97 85 GLU A CA 1
ATOM 588 C C . GLU A 1 85 ? 15.504 -5.138 -1.964 1.00 62.97 85 GLU A C 1
ATOM 590 O O . GLU A 1 85 ? 14.819 -6.163 -1.931 1.00 62.97 85 GLU A O 1
ATOM 595 N N . SER A 1 86 ? 16.239 -4.809 -3.028 1.00 52.19 86 SER A N 1
ATOM 596 C CA . SER A 1 86 ? 16.480 -5.750 -4.121 1.00 52.19 86 SER A CA 1
ATOM 597 C C . SER A 1 86 ? 17.413 -6.858 -3.633 1.00 52.19 86 SER A C 1
ATOM 599 O O . SER A 1 86 ? 18.629 -6.660 -3.581 1.00 52.19 86 SER A O 1
ATOM 601 N N . LEU A 1 87 ? 16.863 -8.026 -3.292 1.00 46.34 87 LEU A N 1
ATOM 602 C CA . LEU A 1 87 ? 17.66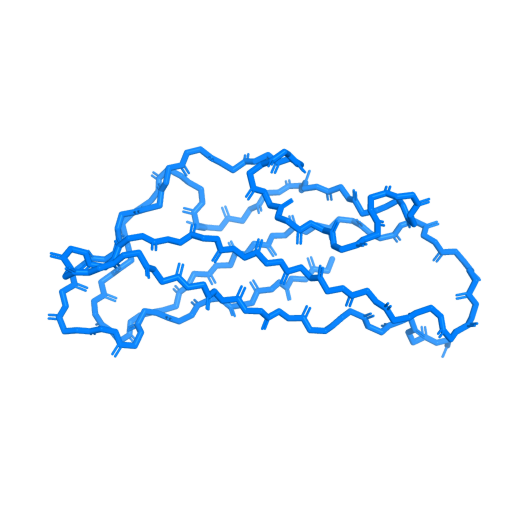5 -9.219 -3.020 1.00 46.34 87 LEU A CA 1
ATOM 603 C C . LEU A 1 87 ? 18.118 -9.819 -4.360 1.00 46.34 87 LEU A C 1
ATOM 605 O O . LEU A 1 87 ? 17.284 -10.199 -5.182 1.00 46.34 87 LEU A O 1
ATOM 609 N N . ILE A 1 88 ? 19.431 -9.826 -4.588 1.00 47.25 88 ILE A N 1
ATOM 610 C CA . ILE A 1 88 ? 20.082 -10.462 -5.746 1.00 47.25 88 ILE A CA 1
ATOM 611 C C . ILE A 1 88 ? 20.096 -11.980 -5.565 1.00 47.25 88 ILE A C 1
ATOM 613 O O . ILE A 1 88 ? 20.375 -12.418 -4.425 1.00 47.25 88 ILE A O 1
#

Foldseek 3Di:
DKDKDFQQDQAKKAAEADWPVQWPKVCVVQVKTWDDWQRYRDIAGHGGMIMTDIDGDHPPAFDKIKTWHWIGRPPGIDIDIDIDHPDD

pLDDT: mean 77.01, std 10.39, range [46.34, 90.38]

Mean predicted aligned error: 6.98 Å

Secondary structure (DSSP, 8-state):
-EEEEE--SSSPEEE----TTTSEETTGGG-EEEEE-SSTTEEE-TT-EEEEEEEE----TT-EEEEEEEEE-SSSEEEEEEEEE---

Nearest PDB structures (foldseek):
  2dwy-assembly3_C  TM=5.552E-01  e=1.467E-01  Homo sapiens
  5dfk-assembly1_A  TM=4.361E-01  e=8.196E-01  Escherichia coli
  2ber-assembly1_A  TM=4.752E-01  e=3.499E+00  Micromonospora viridifaciens
  1z7z-assembly1_I  TM=3.864E-01  e=2.822E+00  Homo sapiens
  2cov-assembly1_I  TM=3.519E-01  e=4.578E+00  Alcaligenes sp. XY-234

Sequence (88 aa):
MTLIAENTGVQDAVIGALDDTTLGFSNATNGLSYTGGSCANSTVSAGQTCTVDFNYSNTCAGAADMATLPYNDGAQPQIANAMIESLI